Protein AF-A0A536F0I9-F1 (afdb_monomer)

Radius of gyration: 10.2 Å; Cα contacts (8 Å, |Δi|>4): 15; chains: 1; bounding box: 23×24×15 Å

Mean predicted aligned error: 9.37 Å

Secondary structure (DSSP, 8-state):
--HHHHHHHHHH----HHHHHHHHHHHHHTTSS-HHHHHHHHHH--

Structure (mmCIF, N/CA/C/O backbone):
data_AF-A0A536F0I9-F1
#
_entry.id   AF-A0A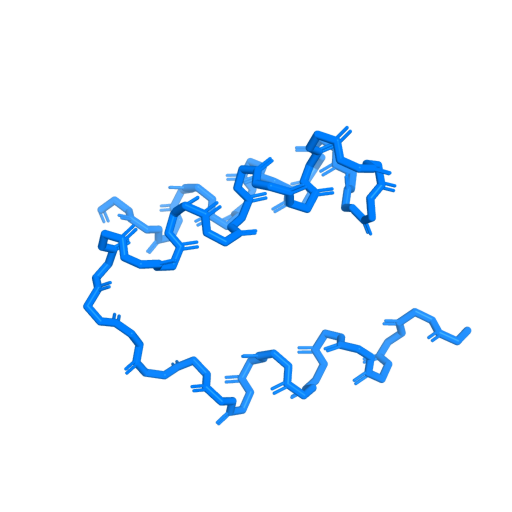536F0I9-F1
#
loop_
_atom_site.group_PDB
_atom_site.id
_atom_site.type_symbol
_atom_site.label_atom_id
_atom_site.label_alt_id
_atom_site.label_comp_id
_atom_site.label_asym_id
_atom_site.label_entity_id
_atom_site.label_seq_id
_atom_site.pdbx_PDB_ins_code
_atom_site.Cartn_x
_atom_site.Cartn_y
_atom_site.Cartn_z
_atom_site.occupancy
_atom_site.B_iso_or_equiv
_atom_site.auth_seq_id
_atom_site.auth_comp_id
_atom_site.auth_asym_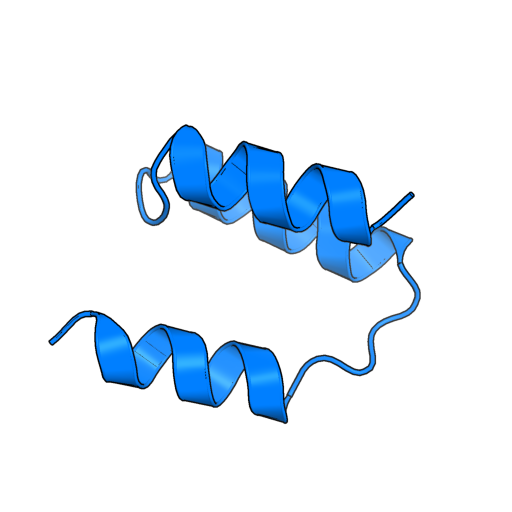id
_atom_site.auth_atom_id
_atom_site.pdbx_PDB_model_num
ATOM 1 N N . MET A 1 1 ? -5.517 -19.804 -0.524 1.00 48.69 1 MET A N 1
ATOM 2 C CA . MET A 1 1 ? -4.519 -19.508 -1.581 1.00 48.69 1 MET A CA 1
ATOM 3 C C . MET A 1 1 ? -3.828 -18.142 -1.399 1.00 48.69 1 MET A C 1
ATOM 5 O O . MET A 1 1 ? -3.175 -17.690 -2.323 1.00 48.69 1 MET A O 1
ATOM 9 N N . ALA A 1 2 ? -3.895 -17.496 -0.223 1.00 53.78 2 ALA A N 1
ATOM 10 C CA . ALA A 1 2 ? -3.256 -16.189 0.010 1.00 53.78 2 ALA A CA 1
ATOM 11 C C . ALA A 1 2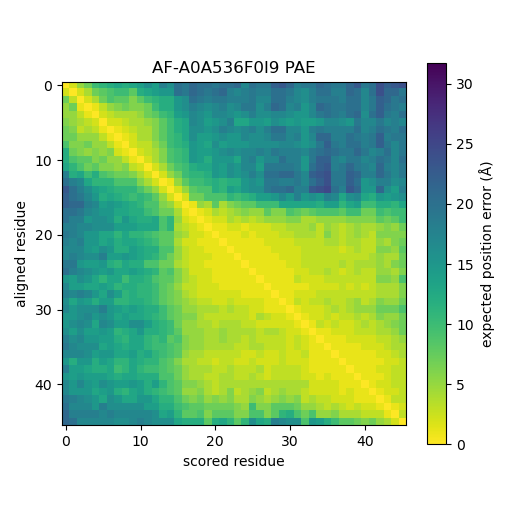 ? -1.748 -16.277 0.344 1.00 53.78 2 ALA A C 1
ATOM 13 O O . ALA A 1 2 ? -0.975 -15.392 -0.004 1.00 53.78 2 ALA A O 1
ATOM 14 N N . ALA A 1 3 ? -1.301 -17.386 0.946 1.00 52.03 3 ALA A N 1
ATOM 15 C CA . ALA A 1 3 ? 0.079 -17.536 1.424 1.00 52.03 3 ALA A CA 1
ATOM 16 C C . ALA A 1 3 ? 1.146 -17.567 0.310 1.00 52.03 3 ALA A C 1
ATOM 18 O O . ALA A 1 3 ? 2.297 -17.205 0.539 1.00 52.03 3 ALA A O 1
ATOM 19 N N . VAL A 1 4 ? 0.774 -17.985 -0.905 1.00 54.41 4 VAL A N 1
ATOM 20 C CA . VAL A 1 4 ? 1.724 -18.131 -2.022 1.00 54.41 4 VAL A CA 1
ATOM 21 C C . VAL A 1 4 ? 2.087 -16.769 -2.620 1.00 54.41 4 VAL A C 1
ATOM 23 O O . VAL A 1 4 ? 3.234 -16.549 -2.996 1.00 54.41 4 VAL A O 1
ATOM 26 N N . VAL A 1 5 ? 1.138 -15.827 -2.642 1.00 59.84 5 VAL A N 1
ATOM 27 C CA . VAL A 1 5 ? 1.367 -14.468 -3.154 1.00 59.84 5 VAL A CA 1
ATOM 28 C C . VAL A 1 5 ? 2.355 -13.725 -2.255 1.00 59.84 5 VAL A C 1
ATOM 30 O O . VAL A 1 5 ? 3.308 -13.132 -2.754 1.00 59.84 5 VAL A O 1
ATOM 33 N N . TRP A 1 6 ? 2.199 -13.834 -0.931 1.00 55.22 6 TRP A N 1
ATOM 34 C CA . TRP A 1 6 ? 3.111 -13.207 0.030 1.00 55.22 6 TRP A CA 1
ATOM 35 C C . TRP A 1 6 ? 4.547 -13.737 -0.086 1.00 55.22 6 TRP A C 1
ATOM 37 O O . TRP A 1 6 ? 5.498 -12.957 -0.070 1.00 55.22 6 TRP A O 1
ATOM 47 N N . ALA A 1 7 ? 4.712 -15.048 -0.284 1.00 56.09 7 ALA A N 1
ATOM 48 C CA . ALA A 1 7 ? 6.024 -15.674 -0.451 1.00 56.09 7 ALA A CA 1
ATOM 49 C C . ALA A 1 7 ? 6.760 -15.210 -1.725 1.00 56.09 7 ALA A C 1
ATOM 51 O O . ALA A 1 7 ? 7.976 -15.044 -1.712 1.00 56.09 7 ALA A O 1
ATOM 52 N N . ILE A 1 8 ? 6.039 -14.953 -2.822 1.00 59.41 8 ILE A N 1
ATOM 53 C CA . ILE A 1 8 ? 6.639 -14.442 -4.069 1.00 59.41 8 ILE A CA 1
ATOM 54 C C . ILE A 1 8 ? 7.034 -12.965 -3.917 1.00 59.41 8 ILE A C 1
ATOM 56 O O . ILE A 1 8 ? 8.067 -12.528 -4.428 1.00 59.41 8 ILE A O 1
ATOM 60 N N . VAL A 1 9 ? 6.240 -12.189 -3.179 1.00 61.09 9 VAL A N 1
ATOM 61 C CA . VAL A 1 9 ? 6.497 -10.766 -2.916 1.00 61.09 9 VAL A CA 1
ATOM 62 C C . VAL A 1 9 ? 7.693 -10.587 -1.987 1.00 61.09 9 VAL A C 1
ATOM 64 O O . VAL A 1 9 ? 8.539 -9.737 -2.250 1.00 61.09 9 VAL A O 1
ATOM 67 N N . SER A 1 10 ? 7.811 -11.404 -0.940 1.00 56.31 10 SER A N 1
ATOM 68 C CA . SER A 1 10 ? 8.941 -11.332 -0.008 1.00 56.31 10 SER A CA 1
ATOM 69 C C . SER A 1 10 ? 10.258 -11.777 -0.645 1.00 56.31 10 SER A C 1
ATOM 71 O O . SER A 1 10 ? 11.304 -11.216 -0.330 1.00 56.31 10 SER A O 1
ATOM 73 N N . LEU A 1 11 ? 10.217 -12.719 -1.593 1.00 51.25 11 LEU A N 1
ATOM 74 C CA . LEU A 1 11 ? 11.412 -13.209 -2.286 1.00 51.25 11 LEU A CA 1
ATOM 75 C C . LEU A 1 11 ? 11.915 -12.257 -3.388 1.00 51.25 11 LEU A C 1
ATOM 77 O O . LEU A 1 11 ? 13.099 -12.267 -3.717 1.00 51.25 11 LEU A O 1
ATOM 81 N N . THR A 1 12 ? 11.036 -11.426 -3.956 1.00 54.56 12 THR A N 1
ATOM 82 C CA . THR A 1 12 ? 11.381 -10.466 -5.027 1.00 54.56 12 THR A CA 1
ATOM 83 C C . THR A 1 12 ? 11.668 -9.055 -4.510 1.00 54.56 12 THR A C 1
ATOM 85 O O . THR A 1 12 ? 12.249 -8.233 -5.222 1.00 54.56 12 THR A O 1
ATOM 88 N N . ALA A 1 13 ? 11.314 -8.764 -3.258 1.00 51.69 13 ALA A N 1
ATOM 89 C CA . ALA A 1 13 ? 11.510 -7.462 -2.653 1.00 51.69 13 ALA A CA 1
ATOM 90 C C . ALA A 1 13 ? 12.946 -7.282 -2.136 1.00 51.69 13 ALA A C 1
ATOM 92 O O . ALA A 1 13 ? 13.222 -7.345 -0.941 1.00 51.69 13 ALA A O 1
ATOM 93 N N . ARG A 1 14 ? 13.837 -6.866 -3.035 1.00 56.28 14 ARG A N 1
ATOM 94 C CA . ARG A 1 14 ? 14.897 -5.914 -2.673 1.00 56.28 14 ARG A CA 1
ATOM 95 C C . ARG A 1 14 ? 14.642 -4.576 -3.383 1.00 56.28 14 ARG A C 1
ATOM 97 O O . ARG A 1 14 ? 15.328 -4.297 -4.363 1.00 56.28 14 ARG A O 1
ATOM 104 N N . PRO A 1 15 ? 13.648 -3.759 -2.969 1.00 53.41 15 PRO A N 1
ATOM 105 C CA . PRO A 1 15 ? 13.348 -2.499 -3.633 1.00 53.41 15 PRO A CA 1
ATOM 106 C C . PRO A 1 15 ? 13.921 -1.344 -2.806 1.00 53.41 15 PRO A C 1
ATOM 108 O O . PRO A 1 15 ? 13.823 -1.325 -1.580 1.00 53.41 15 PRO A O 1
ATOM 111 N N . SER A 1 16 ? 14.477 -0.337 -3.469 1.00 57.22 16 SER A N 1
ATOM 112 C CA . SER A 1 16 ? 14.612 0.998 -2.884 1.00 57.22 16 SER A CA 1
ATOM 113 C C . SER A 1 16 ? 13.263 1.385 -2.253 1.00 57.22 16 SER A C 1
ATOM 115 O O . SER A 1 16 ? 12.237 1.273 -2.925 1.00 57.22 16 SER A O 1
ATOM 117 N N . GLY A 1 17 ? 13.241 1.751 -0.964 1.00 59.69 17 GLY A N 1
ATOM 118 C CA . GLY A 1 17 ? 12.025 1.794 -0.126 1.00 59.69 17 GLY A CA 1
ATOM 119 C C . GLY A 1 17 ? 10.835 2.586 -0.694 1.00 59.69 17 GLY A C 1
ATOM 120 O O . GLY A 1 17 ? 9.685 2.281 -0.383 1.00 59.69 17 GLY A O 1
ATOM 121 N N . ASP A 1 18 ? 11.097 3.526 -1.601 1.00 65.75 18 ASP A N 1
ATOM 122 C CA . ASP A 1 18 ? 10.093 4.313 -2.321 1.00 65.75 18 ASP A CA 1
ATOM 123 C C . ASP A 1 18 ? 9.165 3.449 -3.204 1.00 65.75 18 ASP A C 1
ATOM 125 O O . ASP A 1 18 ? 7.937 3.543 -3.138 1.00 65.75 18 ASP A O 1
ATOM 129 N N . THR A 1 19 ? 9.735 2.507 -3.965 1.00 69.56 19 THR A N 1
ATOM 130 C CA . THR A 1 19 ? 8.973 1.610 -4.854 1.00 69.56 19 THR A CA 1
ATOM 131 C C . THR A 1 19 ? 8.161 0.583 -4.062 1.00 69.56 19 THR A C 1
ATOM 133 O O . THR A 1 19 ? 7.054 0.204 -4.456 1.00 69.56 19 THR A O 1
ATOM 136 N N . ALA A 1 20 ? 8.693 0.143 -2.920 1.00 73.94 20 ALA A N 1
ATOM 137 C CA . ALA A 1 20 ? 8.030 -0.811 -2.040 1.00 73.94 20 ALA A CA 1
ATOM 138 C C . ALA A 1 20 ? 6.772 -0.208 -1.401 1.00 73.94 20 ALA A C 1
ATOM 140 O O . ALA A 1 20 ? 5.718 -0.844 -1.386 1.00 73.94 20 ALA A O 1
ATOM 141 N N . ARG A 1 21 ? 6.859 1.046 -0.946 1.00 78.75 21 ARG A N 1
ATOM 142 C CA . ARG A 1 21 ? 5.735 1.763 -0.338 1.00 78.75 21 ARG A CA 1
ATOM 143 C C . ARG A 1 21 ? 4.619 2.052 -1.337 1.00 78.75 21 ARG A C 1
ATOM 145 O O . ARG A 1 21 ? 3.457 1.827 -1.023 1.00 78.75 21 ARG A O 1
ATOM 152 N N . ARG A 1 22 ? 4.967 2.446 -2.564 1.00 79.69 22 ARG A N 1
ATOM 153 C CA . ARG A 1 22 ? 3.984 2.645 -3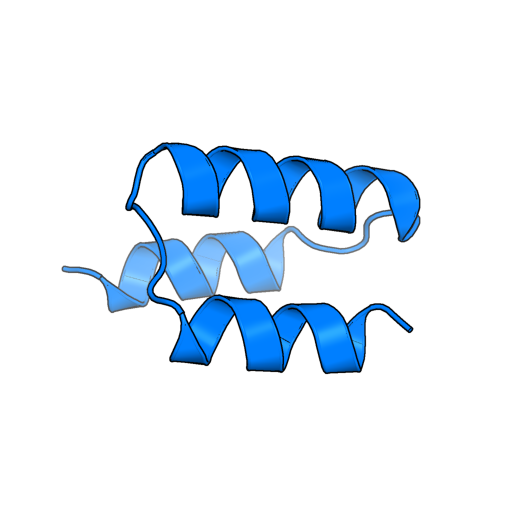.639 1.00 79.69 22 ARG A CA 1
ATOM 154 C C . ARG A 1 22 ? 3.246 1.356 -4.005 1.00 79.69 22 ARG A C 1
ATOM 156 O O . ARG A 1 22 ? 2.029 1.358 -4.143 1.00 79.69 22 ARG A O 1
ATOM 163 N N . THR A 1 23 ? 3.976 0.247 -4.108 1.00 82.69 23 THR A N 1
ATOM 164 C CA . THR A 1 23 ? 3.377 -1.067 -4.392 1.00 82.69 23 THR A CA 1
ATOM 165 C C . THR A 1 23 ? 2.456 -1.517 -3.254 1.00 82.69 23 THR A C 1
ATOM 167 O O . THR A 1 23 ? 1.415 -2.118 -3.506 1.00 82.69 23 THR A O 1
ATOM 170 N N . LEU A 1 24 ? 2.818 -1.213 -2.004 1.00 83.94 24 LEU A N 1
ATOM 171 C CA . LEU A 1 24 ? 1.998 -1.495 -0.829 1.00 83.94 24 LEU A CA 1
ATOM 172 C C . LEU A 1 24 ? 0.674 -0.713 -0.856 1.00 83.94 24 LEU A C 1
ATOM 174 O O . LEU A 1 24 ? -0.390 -1.308 -0.699 1.00 83.94 24 LEU A O 1
ATOM 178 N N . ASP A 1 25 ? 0.740 0.598 -1.100 1.00 84.19 25 ASP A N 1
ATOM 179 C CA . ASP A 1 25 ? -0.437 1.473 -1.161 1.00 84.19 25 ASP A CA 1
ATOM 180 C C . ASP A 1 25 ? -1.400 1.053 -2.282 1.00 84.19 25 ASP A C 1
ATOM 182 O O . ASP A 1 25 ? -2.612 1.000 -2.073 1.00 84.19 25 ASP A O 1
ATOM 186 N N . GLU A 1 26 ? -0.882 0.684 -3.459 1.00 85.44 26 GLU A N 1
ATOM 187 C CA . GLU A 1 26 ? -1.711 0.213 -4.576 1.00 85.44 26 GLU A CA 1
ATOM 188 C C . GLU A 1 26 ? -2.459 -1.085 -4.246 1.00 85.44 26 GLU A C 1
ATOM 190 O O . GLU A 1 26 ? -3.607 -1.258 -4.658 1.00 85.44 26 GLU A O 1
ATOM 195 N N . ARG A 1 27 ? -1.841 -1.995 -3.487 1.00 82.50 27 ARG A N 1
ATOM 196 C CA . ARG A 1 27 ? -2.476 -3.255 -3.071 1.00 82.50 27 ARG A CA 1
ATOM 197 C C . ARG A 1 27 ? -3.516 -3.051 -1.987 1.00 82.50 27 ARG A C 1
ATOM 199 O O . ARG A 1 27 ? -4.567 -3.685 -2.032 1.00 82.50 27 ARG A O 1
ATOM 206 N N . TYR A 1 28 ? -3.249 -2.144 -1.052 1.00 82.06 28 TYR A N 1
ATOM 207 C CA . TYR A 1 28 ? -4.219 -1.752 -0.038 1.00 82.06 28 TYR A CA 1
ATOM 208 C C . TYR A 1 28 ? -5.454 -1.107 -0.678 1.00 82.06 28 TYR A C 1
ATOM 210 O O . TYR A 1 28 ? -6.578 -1.510 -0.395 1.00 82.06 28 TYR A O 1
ATOM 218 N N . ALA A 1 29 ? -5.258 -0.197 -1.638 1.00 87.00 29 ALA A N 1
ATOM 219 C CA . ALA A 1 29 ? -6.352 0.433 -2.380 1.00 87.00 29 ALA A CA 1
ATOM 220 C C . ALA A 1 29 ? -7.198 -0.569 -3.191 1.00 87.00 29 ALA A C 1
ATOM 222 O O . ALA A 1 29 ? -8.390 -0.349 -3.397 1.00 87.00 29 ALA A O 1
ATOM 223 N N . ARG A 1 30 ? -6.596 -1.677 -3.642 1.00 86.69 30 ARG A N 1
ATOM 224 C CA . ARG A 1 30 ? -7.302 -2.783 -4.312 1.00 86.69 30 ARG A CA 1
ATOM 225 C C . ARG A 1 30 ? -7.975 -3.761 -3.342 1.00 86.69 30 ARG A C 1
ATOM 227 O O . ARG A 1 30 ? -8.716 -4.625 -3.801 1.00 86.69 30 ARG A O 1
ATOM 234 N N . GLY A 1 31 ? -7.722 -3.649 -2.036 1.00 83.81 31 GLY A N 1
ATOM 235 C CA . GLY A 1 31 ? -8.201 -4.595 -1.025 1.00 83.81 31 GLY A CA 1
ATOM 236 C C . GLY A 1 31 ? -7.493 -5.954 -1.059 1.00 83.81 31 GLY A C 1
ATOM 237 O O . GLY A 1 31 ? -8.023 -6.934 -0.545 1.00 83.81 31 GLY A O 1
ATOM 238 N N . GLU A 1 32 ? -6.311 -6.038 -1.680 1.00 84.12 32 GLU A N 1
ATOM 239 C CA . GLU A 1 32 ? -5.509 -7.271 -1.744 1.00 84.12 32 GLU A CA 1
ATOM 240 C C . GLU A 1 32 ? -4.797 -7.573 -0.416 1.00 84.12 32 GLU A C 1
ATOM 242 O O . GLU A 1 32 ? -4.440 -8.722 -0.154 1.00 84.12 32 GLU A O 1
ATOM 247 N N . ILE A 1 33 ? -4.596 -6.547 0.415 1.00 82.44 33 ILE A N 1
ATOM 248 C CA . ILE A 1 33 ? -4.024 -6.642 1.760 1.00 82.44 33 ILE A CA 1
ATOM 249 C C . ILE A 1 33 ? -4.943 -5.954 2.770 1.00 82.44 33 ILE A C 1
ATOM 251 O O . ILE A 1 33 ? -5.564 -4.936 2.462 1.00 82.44 33 ILE A O 1
ATOM 255 N N . GLY A 1 34 ? -5.018 -6.522 3.972 1.00 83.25 34 GLY A N 1
ATOM 256 C CA . GLY A 1 34 ? -5.786 -5.968 5.084 1.00 83.25 34 GLY A CA 1
ATOM 257 C C . GLY A 1 34 ? -5.074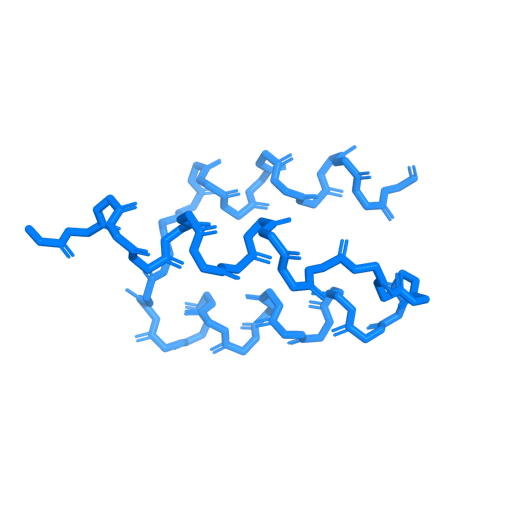 -4.811 5.787 1.00 83.25 34 GLY A C 1
ATOM 258 O O . GLY A 1 34 ? -3.870 -4.597 5.615 1.00 83.25 34 GLY A O 1
ATOM 259 N N . ASP A 1 35 ? -5.828 -4.077 6.609 1.00 84.44 35 ASP A N 1
ATOM 260 C CA . ASP A 1 35 ? -5.316 -2.972 7.432 1.00 84.44 35 ASP A CA 1
ATOM 261 C C . ASP A 1 35 ? -4.157 -3.406 8.342 1.00 84.44 35 ASP A C 1
ATOM 263 O O . ASP A 1 35 ? -3.182 -2.677 8.531 1.00 84.44 35 ASP A O 1
ATOM 267 N N . ASP A 1 36 ? -4.244 -4.612 8.892 1.00 85.44 36 ASP A N 1
ATOM 268 C CA . ASP A 1 36 ? -3.254 -5.216 9.776 1.00 85.44 36 ASP A CA 1
ATOM 269 C C . ASP A 1 36 ? -1.928 -5.504 9.056 1.00 85.44 36 ASP A C 1
ATOM 271 O O . ASP A 1 36 ? -0.850 -5.162 9.560 1.00 85.44 36 ASP A O 1
ATOM 275 N N . GLU A 1 37 ? -1.996 -6.075 7.853 1.00 81.50 37 GLU A N 1
ATOM 276 C CA . GLU A 1 37 ? -0.822 -6.359 7.025 1.00 81.50 37 GLU A CA 1
ATOM 277 C C . GLU A 1 37 ? -0.186 -5.068 6.491 1.00 81.50 37 GLU A C 1
ATOM 279 O O . GLU A 1 37 ? 1.042 -4.915 6.522 1.00 81.50 37 GLU A O 1
ATOM 284 N N . TYR A 1 38 ? -1.014 -4.095 6.102 1.00 82.88 38 TYR A N 1
ATOM 285 C CA . TYR A 1 38 ? -0.569 -2.777 5.657 1.00 82.88 38 TYR A CA 1
ATOM 286 C C . TYR A 1 38 ? 0.223 -2.041 6.746 1.00 82.88 38 TYR A C 1
ATOM 288 O O . TYR A 1 38 ? 1.341 -1.581 6.499 1.00 82.88 38 TYR A O 1
ATOM 296 N N . GLN A 1 39 ? -0.301 -1.980 7.975 1.00 84.62 39 GLN A N 1
ATOM 297 C CA . GLN A 1 39 ? 0.382 -1.325 9.097 1.00 84.62 39 GLN A CA 1
ATOM 298 C C . GLN A 1 39 ? 1.701 -2.022 9.455 1.00 84.62 39 GLN A C 1
ATOM 300 O O . GLN A 1 39 ? 2.712 -1.353 9.690 1.00 84.62 39 GLN A O 1
ATOM 305 N N . ARG A 1 40 ? 1.735 -3.364 9.431 1.00 82.88 40 ARG A N 1
ATOM 306 C CA . ARG A 1 40 ? 2.966 -4.139 9.666 1.00 82.88 40 ARG A CA 1
ATOM 307 C C . ARG A 1 40 ? 4.049 -3.856 8.631 1.00 82.88 40 ARG A C 1
ATOM 309 O O . ARG A 1 40 ? 5.216 -3.743 9.002 1.00 82.88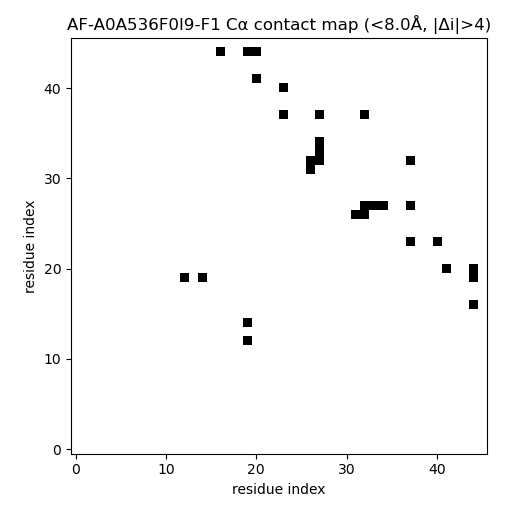 40 ARG A O 1
ATOM 316 N N . MET A 1 41 ? 3.700 -3.788 7.348 1.00 78.56 41 MET A N 1
ATOM 317 C CA . MET A 1 41 ? 4.676 -3.515 6.288 1.00 78.56 41 MET A CA 1
ATOM 318 C C . MET A 1 41 ? 5.116 -2.049 6.294 1.00 78.56 41 MET A C 1
ATOM 320 O O . MET A 1 41 ? 6.305 -1.768 6.161 1.00 78.56 41 MET A O 1
ATOM 324 N N . LYS A 1 42 ? 4.194 -1.112 6.539 1.00 80.19 42 LYS A N 1
ATOM 325 C CA . LYS A 1 42 ? 4.498 0.320 6.660 1.00 80.19 42 LYS A CA 1
ATOM 326 C C . LYS A 1 42 ? 5.471 0.623 7.802 1.00 80.19 42 LYS A C 1
ATOM 328 O O . LYS A 1 42 ? 6.347 1.461 7.623 1.00 80.19 42 LYS A O 1
ATOM 333 N N . GLY A 1 43 ? 5.362 -0.081 8.931 1.00 79.88 43 GLY A N 1
ATOM 334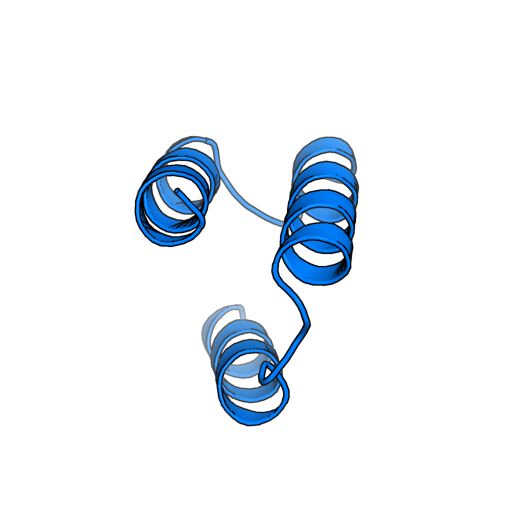 C CA . GLY A 1 43 ? 6.306 0.033 10.050 1.00 79.88 43 GLY A CA 1
ATOM 335 C C . GLY A 1 43 ? 7.699 -0.552 9.779 1.00 79.88 43 GLY A C 1
ATOM 336 O O . GLY A 1 43 ? 8.647 -0.170 10.450 1.00 79.88 43 GLY A O 1
ATOM 337 N N . GLN A 1 44 ? 7.836 -1.453 8.800 1.00 73.06 44 GLN A N 1
ATOM 338 C CA . GLN A 1 44 ? 9.124 -2.029 8.374 1.00 73.06 44 GLN A CA 1
ATOM 339 C C . GLN A 1 44 ? 9.797 -1.235 7.2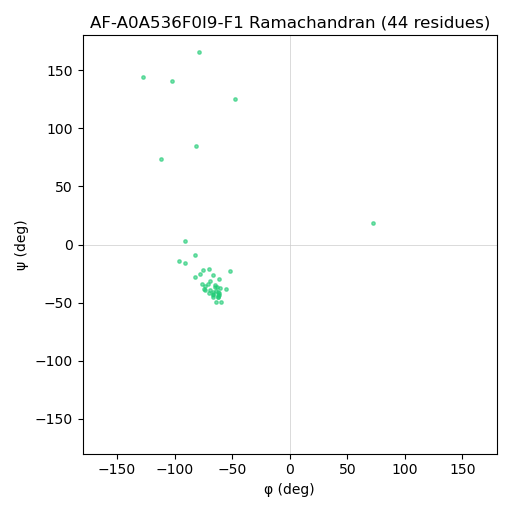42 1.00 73.06 44 GLN A C 1
ATOM 341 O O . GLN A 1 44 ? 10.976 -1.433 6.971 1.00 73.06 44 GLN A O 1
ATOM 346 N N . LEU A 1 45 ?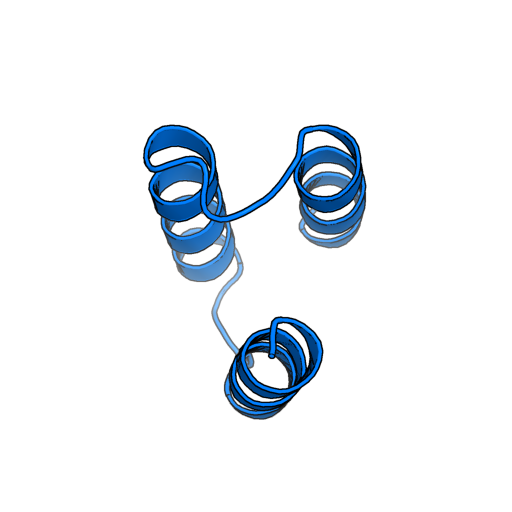 9.040 -0.366 6.564 1.00 69.75 45 LEU A N 1
ATOM 347 C CA . LEU A 1 45 ? 9.492 0.502 5.468 1.00 69.75 45 LEU A CA 1
ATOM 348 C C . LEU A 1 45 ? 9.991 1.881 5.942 1.00 69.75 45 LEU A C 1
ATOM 350 O O . LEU A 1 45 ? 10.279 2.733 5.099 1.00 69.75 45 LEU A O 1
ATOM 354 N N . GLY A 1 46 ? 10.013 2.117 7.258 1.00 57.78 46 GLY A N 1
ATOM 355 C CA . GLY A 1 46 ? 10.458 3.356 7.904 1.00 57.78 46 GLY A CA 1
ATOM 356 C C . GLY A 1 46 ? 11.912 3.312 8.344 1.00 57.78 46 GLY A C 1
ATOM 357 O O . GLY A 1 46 ? 12.365 2.224 8.760 1.00 57.78 46 GLY A O 1
#

Foldseek 3Di:
DLVVVVVVCVVPPPDPLVVVLVVLVVCVVVVVDDPVVSVVVVVVSD

Solvent-accessible surface area (backbone atoms only — not comparable to full-atom values): 2867 Å² total; per-residue (Å²): 128,68,71,62,58,54,55,55,50,64,74,68,63,84,58,67,59,69,62,48,51,53,56,48,52,56,34,44,76,70,62,78,45,53,74,69,57,49,53,56,51,55,68,69,67,106

pLDDT: mean 70.82, std 13.15, range [48.69, 87.0]

Nearest PDB structures (foldseek):
  1zmb-assembly2_C  TM=7.295E-01  e=3.070E+00  Clostridium acetobutylicum ATCC 824
  6o35-assembly1_B-2  TM=6.614E-01  e=3.595E+00  synthetic construct
  8v9u-assembly1_A  TM=5.994E-01  e=6.760E+00  Homo sapiens

Sequence (46 aa):
MAAVVWAIVSLTARPSGDTARRTLDERYARGEIGDDEYQRMKGQLG